Protein AF-A0A9E3U8G2-F1 (afdb_monomer_lite)

Secondary structure (DSSP, 8-state):
----SHHHHHHHHHHTTS---HHHHHHHHHHHHHHHHHHHHHHHTGGGS-HHHHHHHHHHHHHHHHHHHHHHHHHHHH--HHHHHHHHHHHHHHHHHHHHHHHHHH-

Radius of gyration: 14.94 Å; chains: 1; bounding box: 38×24×42 Å

Sequence (107 aa):
MRERSLADAISSAFVRGSLHDDDASSAVTRWLIADREFNAWCLTEAQSADDDAIVRILDAYGEDQQRIEDAWNAFRERRELAGLLACLERSIERMGEIRETWRALGD

Structure (mmCIF, N/CA/C/O backbone):
data_AF-A0A9E3U8G2-F1
#
_entry.id   AF-A0A9E3U8G2-F1
#
loop_
_atom_site.group_PDB
_atom_site.id
_atom_site.type_symbol
_atom_site.label_atom_id
_atom_site.label_alt_id
_atom_site.label_comp_id
_atom_site.label_asym_id
_atom_site.label_entity_id
_atom_site.label_seq_id
_atom_site.pdbx_PDB_ins_code
_atom_site.Cartn_x
_atom_site.Cartn_y
_atom_site.Cartn_z
_atom_site.occupancy
_atom_site.B_iso_or_equiv
_atom_site.auth_seq_id
_atom_site.auth_comp_id
_atom_site.auth_asym_id
_atom_site.auth_atom_id
_atom_site.pdbx_PDB_model_num
ATOM 1 N N . MET A 1 1 ? -17.265 15.326 2.380 1.00 43.75 1 MET A N 1
ATOM 2 C CA . MET A 1 1 ? -16.015 15.256 1.598 1.00 43.75 1 MET A CA 1
ATOM 3 C C . MET A 1 1 ? -15.910 13.815 1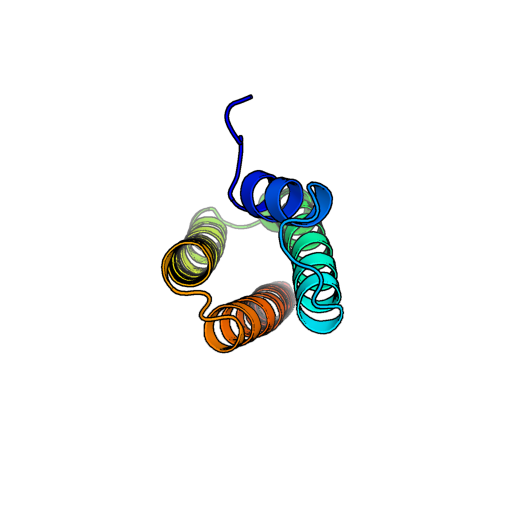.127 1.00 43.75 1 MET A C 1
ATOM 5 O O . MET A 1 1 ? -15.899 12.954 1.993 1.00 43.75 1 MET A O 1
ATOM 9 N N . ARG A 1 2 ? -16.025 13.534 -0.179 1.00 48.75 2 ARG A N 1
ATOM 10 C CA . ARG A 1 2 ? -15.820 12.166 -0.692 1.00 48.75 2 ARG A CA 1
ATOM 11 C C . ARG A 1 2 ? -14.319 11.879 -0.631 1.00 48.75 2 ARG A C 1
ATOM 13 O O . ARG A 1 2 ? -13.543 12.730 -1.064 1.00 48.75 2 ARG A O 1
ATOM 20 N N . GLU A 1 3 ? -13.940 10.760 -0.033 1.00 59.53 3 GLU A N 1
ATOM 21 C CA . GLU A 1 3 ? -12.555 10.276 -0.001 1.00 59.53 3 GLU A CA 1
ATOM 22 C C . GLU A 1 3 ? -12.118 9.992 -1.447 1.00 59.53 3 GLU A C 1
ATOM 24 O O . GLU A 1 3 ? -12.909 9.451 -2.223 1.00 59.53 3 GLU A O 1
ATOM 29 N N . ARG A 1 4 ? -10.931 10.467 -1.857 1.00 67.38 4 ARG A N 1
ATOM 30 C CA . ARG A 1 4 ? -10.474 10.381 -3.260 1.00 67.38 4 ARG A CA 1
ATOM 31 C C . ARG A 1 4 ? -9.627 9.136 -3.530 1.00 67.38 4 ARG A C 1
ATOM 33 O O . ARG A 1 4 ? -9.432 8.800 -4.692 1.00 67.38 4 ARG A O 1
ATOM 40 N N . SER A 1 5 ? -9.147 8.470 -2.482 1.00 80.12 5 SER A N 1
ATOM 41 C CA . SER A 1 5 ? -8.355 7.238 -2.530 1.00 80.12 5 SER A CA 1
ATOM 42 C C . SER A 1 5 ? -8.516 6.434 -1.232 1.00 80.12 5 SER A C 1
ATOM 44 O O . SER A 1 5 ? -8.975 6.967 -0.216 1.00 80.12 5 SER A O 1
ATOM 46 N N . LEU A 1 6 ? -8.098 5.164 -1.248 1.00 84.69 6 LEU A N 1
ATOM 47 C CA . LEU A 1 6 ? -8.026 4.318 -0.052 1.00 84.69 6 LEU A CA 1
ATOM 48 C C . LEU A 1 6 ? -7.121 4.938 1.026 1.00 84.69 6 LEU A C 1
ATOM 50 O O . LEU A 1 6 ? -7.484 4.972 2.201 1.00 84.69 6 LEU A O 1
ATOM 54 N N . ALA A 1 7 ? -5.989 5.516 0.617 1.00 85.75 7 ALA A N 1
ATOM 55 C CA . ALA A 1 7 ? -5.079 6.233 1.504 1.00 85.75 7 ALA A CA 1
ATOM 56 C C . ALA A 1 7 ? -5.755 7.426 2.206 1.00 85.75 7 ALA A C 1
ATOM 58 O O . ALA A 1 7 ? -5.587 7.603 3.414 1.00 85.75 7 ALA A O 1
ATOM 59 N N . ASP A 1 8 ? -6.576 8.205 1.490 1.00 85.88 8 ASP A N 1
ATOM 60 C CA . ASP A 1 8 ? -7.352 9.302 2.084 1.00 85.88 8 ASP A CA 1
ATOM 61 C C . ASP A 1 8 ? -8.392 8.786 3.089 1.00 85.88 8 ASP A C 1
ATOM 63 O O . ASP A 1 8 ? -8.589 9.398 4.144 1.00 85.88 8 ASP A O 1
ATOM 67 N N . ALA A 1 9 ? -9.052 7.666 2.774 1.00 83.56 9 ALA A N 1
ATOM 68 C CA . ALA A 1 9 ? -10.060 7.051 3.634 1.00 83.56 9 ALA A CA 1
ATOM 69 C C . ALA A 1 9 ? -9.458 6.549 4.952 1.00 83.56 9 ALA A C 1
ATOM 71 O O . ALA A 1 9 ? -9.950 6.876 6.037 1.00 83.56 9 ALA A O 1
ATOM 72 N N . ILE A 1 10 ? -8.348 5.812 4.863 1.00 83.75 10 ILE A N 1
ATOM 73 C CA . ILE A 1 10 ? -7.610 5.316 6.027 1.00 83.75 10 ILE A CA 1
ATOM 74 C C . ILE A 1 10 ? -7.073 6.505 6.838 1.00 83.75 10 ILE A C 1
ATOM 76 O O . ILE A 1 10 ? -7.326 6.603 8.039 1.00 83.75 10 ILE A O 1
ATOM 80 N N . SER A 1 11 ? -6.416 7.469 6.187 1.00 82.12 11 SER A N 1
ATOM 81 C CA . SER A 1 11 ? -5.856 8.650 6.853 1.00 82.12 11 SER A CA 1
ATOM 82 C C . SER A 1 11 ? -6.924 9.469 7.589 1.00 82.12 11 SER A C 1
ATOM 84 O O . SER A 1 11 ? -6.753 9.804 8.764 1.00 82.12 11 SER A O 1
ATOM 86 N N . SER A 1 12 ? -8.079 9.740 6.964 1.00 81.38 12 SER A N 1
ATOM 87 C CA . SER A 1 12 ? -9.145 10.518 7.611 1.00 81.38 12 SER A CA 1
ATOM 88 C C . SER A 1 12 ? -9.710 9.818 8.846 1.00 81.38 12 SER A C 1
ATOM 90 O O . SER A 1 12 ? -10.007 10.475 9.847 1.00 81.38 12 SER A O 1
ATOM 92 N N . ALA A 1 13 ? -9.844 8.494 8.801 1.00 75.81 13 ALA A N 1
ATOM 93 C CA . ALA A 1 13 ? -10.369 7.720 9.915 1.00 75.81 13 ALA A CA 1
ATOM 94 C C . ALA A 1 13 ? -9.418 7.676 11.124 1.00 75.81 13 ALA A C 1
ATOM 96 O O . ALA A 1 13 ? -9.900 7.731 12.261 1.00 75.81 13 ALA A O 1
ATOM 97 N N . PHE A 1 14 ? -8.101 7.651 10.891 1.00 72.81 14 PHE A N 1
ATOM 98 C CA . PHE A 1 14 ? -7.084 7.740 11.945 1.00 72.81 14 PHE A CA 1
ATOM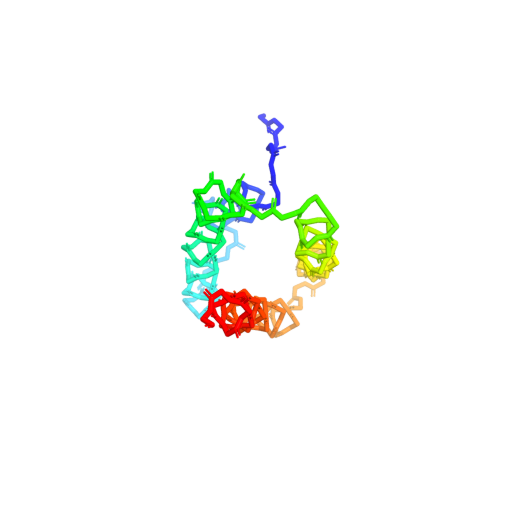 99 C C . PHE A 1 14 ? -6.949 9.164 12.509 1.00 72.81 14 PHE A C 1
ATOM 101 O O . PHE A 1 14 ? -6.956 9.345 13.724 1.00 72.81 14 PHE A O 1
ATOM 108 N N . VAL A 1 15 ? -6.946 10.199 11.657 1.00 68.38 15 VAL A N 1
ATOM 109 C CA . VAL A 1 15 ? -6.861 11.611 12.091 1.00 68.38 15 VAL A CA 1
ATOM 110 C C . VAL A 1 15 ? -8.076 12.045 12.922 1.00 68.38 15 VAL A C 1
ATOM 112 O O . VAL A 1 15 ? -7.948 12.871 13.824 1.00 68.38 15 VAL A O 1
ATOM 115 N N . ARG A 1 16 ? -9.267 11.491 12.662 1.00 63.81 16 ARG A N 1
ATOM 116 C CA . ARG A 1 16 ? -10.499 11.823 13.407 1.00 63.81 16 ARG A CA 1
ATOM 117 C C . ARG A 1 16 ? -10.605 11.171 14.794 1.00 63.81 16 ARG A C 1
ATOM 119 O O . ARG A 1 16 ? -11.631 11.349 15.445 1.00 63.81 16 ARG A O 1
ATOM 126 N N . GLY A 1 17 ? -9.586 10.441 15.257 1.00 55.47 17 GLY A N 1
ATOM 127 C CA . GLY A 1 17 ? -9.564 9.866 16.609 1.00 55.47 17 GLY A CA 1
ATOM 128 C C . GLY A 1 17 ? -10.454 8.631 16.784 1.00 55.47 17 GLY A C 1
ATOM 129 O O . GLY A 1 17 ? -10.819 8.283 17.899 1.00 55.47 17 GLY A O 1
ATOM 130 N N . SER A 1 18 ? -10.813 7.947 15.694 1.00 56.38 18 SER A N 1
ATOM 131 C CA . SER A 1 18 ? -11.655 6.733 15.721 1.00 56.38 18 SER A CA 1
ATOM 132 C C . SER A 1 18 ? -10.908 5.473 16.198 1.00 56.38 18 SER A C 1
ATOM 134 O O . SER A 1 18 ? -11.491 4.384 16.238 1.00 56.38 18 SER A O 1
ATOM 136 N N . LEU A 1 19 ? -9.614 5.624 16.486 1.00 59.25 19 LEU A N 1
ATOM 137 C CA . LEU A 1 19 ? -8.613 4.600 16.758 1.00 59.25 19 LEU A CA 1
ATOM 138 C C . LEU A 1 19 ? -7.559 5.219 17.684 1.00 59.25 19 LEU A C 1
ATOM 140 O O . LEU A 1 19 ? -6.829 6.113 17.272 1.00 59.25 19 LEU A O 1
ATOM 144 N N . HIS A 1 20 ? -7.513 4.769 18.937 1.00 63.12 20 HIS A N 1
ATOM 145 C CA . HIS A 1 20 ? -6.531 5.191 19.948 1.00 63.12 20 HIS A CA 1
ATOM 146 C C . HIS A 1 20 ? -5.425 4.143 20.139 1.00 63.12 20 HIS A C 1
ATOM 148 O O . HIS A 1 20 ? -4.861 4.021 21.220 1.00 63.12 20 HIS A O 1
ATOM 154 N N . ASP A 1 21 ? -5.180 3.337 19.110 1.00 71.06 21 ASP A N 1
ATOM 155 C CA . ASP A 1 21 ? -4.183 2.277 19.142 1.00 71.06 21 ASP A CA 1
ATOM 156 C C . ASP A 1 21 ? -2.888 2.797 18.497 1.00 71.06 21 ASP A C 1
ATOM 158 O O . ASP A 1 21 ? -2.867 3.173 17.315 1.00 71.06 21 ASP A O 1
ATOM 162 N N . ASP A 1 22 ? -1.833 2.894 19.308 1.00 77.19 22 ASP A N 1
ATOM 163 C CA . ASP A 1 22 ? -0.535 3.444 18.910 1.00 77.19 22 ASP A CA 1
ATOM 164 C C . ASP A 1 22 ? 0.148 2.563 17.849 1.00 77.19 22 ASP A C 1
ATOM 166 O O . ASP A 1 22 ? 0.757 3.084 16.906 1.00 77.19 22 ASP A O 1
ATOM 170 N N . ASP A 1 23 ? -0.024 1.240 17.933 1.00 75.50 23 ASP A N 1
ATOM 171 C CA . ASP A 1 23 ? 0.549 0.286 16.982 1.00 75.50 23 ASP A CA 1
ATOM 172 C C . ASP A 1 23 ? -0.161 0.387 15.628 1.00 75.50 23 ASP A C 1
ATOM 174 O O . ASP A 1 23 ? 0.489 0.461 14.578 1.00 75.50 23 ASP A O 1
ATOM 178 N N . ALA A 1 24 ? -1.492 0.506 15.646 1.00 78.12 24 ALA A N 1
ATOM 179 C CA . ALA A 1 24 ? -2.296 0.764 14.453 1.00 78.12 24 ALA A CA 1
ATOM 180 C C . ALA A 1 24 ? -1.905 2.070 13.760 1.00 78.12 24 ALA A C 1
ATOM 182 O O . ALA A 1 24 ? -1.730 2.112 12.539 1.00 78.12 24 ALA A O 1
ATOM 183 N N . SER A 1 25 ? -1.735 3.133 14.544 1.00 81.62 25 SER A N 1
ATOM 184 C CA . SER A 1 25 ? -1.380 4.456 14.030 1.00 81.62 25 SER A CA 1
ATOM 185 C C . SER A 1 25 ? 0.018 4.452 13.409 1.00 81.62 25 SER A C 1
ATOM 187 O O . SER A 1 25 ? 0.231 5.024 12.336 1.00 81.62 25 SER A O 1
ATOM 189 N N . SER A 1 26 ? 0.962 3.754 14.044 1.00 86.00 26 SER A N 1
ATOM 190 C CA . SER A 1 26 ? 2.318 3.562 13.531 1.00 86.00 26 SER A CA 1
ATOM 191 C C . SER A 1 26 ? 2.337 2.764 12.225 1.00 86.00 26 SER A C 1
ATOM 193 O O . SER A 1 26 ? 2.991 3.175 11.264 1.00 86.00 26 SER A O 1
ATOM 195 N N . ALA A 1 27 ? 1.616 1.641 12.153 1.00 87.50 27 ALA A N 1
ATOM 196 C CA . ALA A 1 27 ? 1.556 0.807 10.952 1.00 87.50 27 ALA A CA 1
ATOM 197 C C . ALA A 1 27 ? 0.929 1.549 9.764 1.00 87.50 27 ALA A C 1
ATOM 199 O O . ALA A 1 27 ? 1.495 1.557 8.671 1.00 87.50 27 ALA A O 1
ATOM 200 N N . VAL A 1 28 ? -0.183 2.255 9.989 1.00 88.62 28 VAL A N 1
ATOM 201 C CA . VAL A 1 28 ? -0.828 3.070 8.950 1.00 88.62 28 VAL A CA 1
ATOM 202 C C . VAL A 1 28 ? 0.067 4.206 8.481 1.00 88.62 28 VAL A C 1
ATOM 204 O O . VAL A 1 28 ? 0.170 4.441 7.281 1.00 88.62 28 VAL A O 1
ATOM 207 N N . THR A 1 29 ? 0.757 4.887 9.396 1.00 89.69 29 THR A N 1
ATOM 208 C CA . THR A 1 29 ? 1.686 5.962 9.022 1.00 89.69 29 THR A CA 1
ATOM 209 C C . THR A 1 29 ? 2.823 5.432 8.151 1.00 89.69 29 THR A C 1
ATOM 211 O O . THR A 1 29 ? 3.126 6.025 7.117 1.00 89.69 29 THR A O 1
ATOM 214 N N . ARG A 1 30 ? 3.423 4.294 8.529 1.00 92.06 30 ARG A N 1
ATOM 215 C CA . A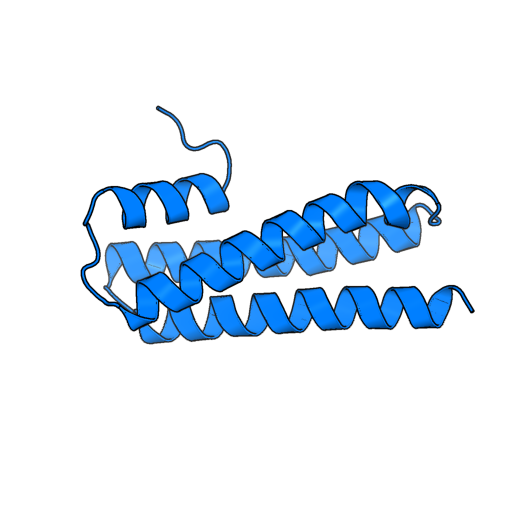RG A 1 30 ? 4.465 3.628 7.733 1.00 92.06 30 ARG A CA 1
ATOM 216 C C . ARG A 1 30 ? 3.956 3.258 6.342 1.00 92.06 30 ARG A C 1
ATOM 218 O O . ARG A 1 30 ? 4.631 3.543 5.356 1.00 92.06 30 ARG A O 1
ATOM 225 N N . TRP A 1 31 ? 2.756 2.690 6.264 1.00 94.25 31 TRP A N 1
ATOM 226 C CA . TRP A 1 31 ? 2.151 2.313 4.993 1.00 94.25 31 TRP A CA 1
ATOM 227 C C . TRP A 1 31 ? 1.858 3.523 4.099 1.00 94.25 31 TRP A C 1
ATOM 229 O O . TRP A 1 31 ? 2.249 3.513 2.939 1.00 94.25 31 TRP A O 1
ATOM 239 N N . LEU A 1 32 ? 1.275 4.604 4.631 1.00 91.88 32 LEU A N 1
ATOM 240 C CA . LEU A 1 32 ? 0.999 5.831 3.866 1.00 91.88 32 LEU A CA 1
ATOM 241 C C . LEU A 1 32 ? 2.272 6.463 3.283 1.00 91.88 32 LEU A C 1
ATOM 243 O O . LEU A 1 32 ? 2.246 7.022 2.186 1.00 91.88 32 LEU A O 1
ATOM 247 N N . ILE A 1 33 ? 3.385 6.397 4.019 1.00 92.38 33 ILE A N 1
ATOM 248 C CA . ILE A 1 33 ? 4.689 6.858 3.530 1.00 92.38 33 ILE A CA 1
ATOM 249 C C . ILE A 1 33 ? 5.159 5.960 2.382 1.00 92.38 33 ILE A C 1
ATOM 251 O O . ILE A 1 33 ? 5.462 6.476 1.307 1.00 92.38 33 ILE A O 1
ATOM 255 N N . ALA A 1 34 ? 5.163 4.639 2.582 1.00 93.25 34 ALA A N 1
ATOM 256 C CA . ALA A 1 34 ? 5.591 3.677 1.568 1.00 93.25 34 ALA A CA 1
ATOM 257 C C . ALA A 1 34 ? 4.752 3.774 0.283 1.00 93.25 34 ALA A C 1
ATOM 259 O O . ALA A 1 34 ? 5.315 3.837 -0.807 1.00 93.25 34 ALA A O 1
ATOM 260 N N . ASP A 1 35 ? 3.428 3.874 0.414 1.00 92.44 35 ASP A N 1
ATOM 261 C CA . ASP A 1 35 ? 2.475 4.032 -0.686 1.00 92.44 35 ASP A CA 1
ATOM 262 C C . ASP A 1 35 ? 2.754 5.298 -1.504 1.00 92.44 35 ASP A C 1
ATOM 264 O O . ASP A 1 35 ? 2.875 5.263 -2.732 1.00 92.44 35 ASP A O 1
ATOM 268 N N . ARG A 1 36 ? 2.951 6.431 -0.821 1.00 91.69 36 ARG A N 1
ATOM 269 C CA . ARG A 1 36 ? 3.285 7.698 -1.477 1.00 91.69 36 ARG A CA 1
ATOM 270 C C . ARG A 1 36 ? 4.617 7.621 -2.212 1.00 91.69 36 ARG A C 1
ATOM 272 O O . ARG A 1 36 ? 4.727 8.119 -3.333 1.00 91.69 36 ARG A O 1
ATOM 279 N N . GLU A 1 37 ? 5.637 7.052 -1.580 1.00 92.25 37 GLU A N 1
ATOM 280 C CA . GLU A 1 37 ? 6.939 6.882 -2.215 1.00 92.25 37 GLU A CA 1
ATOM 281 C C . GLU A 1 37 ? 6.839 5.941 -3.417 1.00 92.25 37 GLU A C 1
ATOM 283 O O . GLU A 1 37 ? 7.483 6.182 -4.440 1.00 92.25 37 GLU A O 1
ATOM 288 N N . PHE A 1 38 ? 6.078 4.850 -3.308 1.00 90.31 38 PHE A N 1
ATOM 289 C CA . PHE A 1 38 ? 5.894 3.881 -4.385 1.00 90.31 38 PHE A CA 1
ATOM 290 C C . PHE A 1 38 ? 5.217 4.534 -5.584 1.00 90.31 38 PHE A C 1
ATOM 292 O O . PHE A 1 38 ? 5.747 4.469 -6.689 1.00 90.31 38 PHE A O 1
ATOM 299 N N . ASN A 1 39 ? 4.142 5.284 -5.346 1.00 88.25 39 ASN A N 1
ATOM 300 C CA . ASN A 1 39 ? 3.466 6.064 -6.375 1.00 88.25 39 ASN A CA 1
ATOM 301 C C . ASN A 1 39 ? 4.394 7.095 -7.036 1.00 88.25 39 ASN A C 1
ATOM 303 O O . ASN A 1 39 ? 4.393 7.229 -8.258 1.00 88.25 39 ASN A O 1
ATOM 307 N N . ALA A 1 40 ? 5.230 7.793 -6.259 1.00 89.19 40 ALA A N 1
ATOM 308 C CA . ALA A 1 40 ? 6.222 8.713 -6.815 1.00 89.19 40 ALA A CA 1
ATOM 309 C C . ALA A 1 40 ? 7.246 7.987 -7.703 1.00 89.19 40 ALA A C 1
ATOM 311 O O . ALA A 1 40 ? 7.546 8.461 -8.793 1.00 89.19 40 ALA A O 1
ATOM 312 N N . TRP A 1 41 ? 7.730 6.826 -7.262 1.00 88.38 41 TRP A N 1
ATOM 313 C CA . TRP A 1 41 ? 8.656 5.993 -8.027 1.00 88.38 41 TRP A CA 1
ATOM 314 C C . TRP A 1 41 ? 8.034 5.467 -9.329 1.00 88.38 41 TRP A C 1
ATOM 316 O O . TRP A 1 41 ? 8.662 5.581 -10.378 1.00 88.38 41 TRP A O 1
ATOM 326 N N . CYS A 1 42 ? 6.791 4.972 -9.305 1.00 83.88 42 CYS A N 1
ATOM 327 C CA . CYS A 1 42 ? 6.070 4.569 -10.517 1.00 83.88 42 CYS A CA 1
ATOM 328 C C . CYS A 1 42 ? 5.964 5.732 -11.513 1.00 83.88 42 CYS A C 1
ATOM 330 O O . CYS A 1 42 ? 6.157 5.554 -12.711 1.00 83.88 42 CYS A O 1
ATOM 332 N N . LEU A 1 43 ? 5.705 6.948 -11.023 1.00 82.56 43 LEU A N 1
ATOM 333 C CA . LEU A 1 43 ? 5.634 8.132 -11.873 1.00 82.56 43 LEU A CA 1
ATOM 334 C C . LEU A 1 43 ? 6.989 8.557 -12.449 1.00 82.56 43 LEU A C 1
ATOM 336 O O . LEU A 1 43 ? 6.983 9.238 -13.463 1.00 82.56 43 LEU A O 1
ATOM 340 N N . THR A 1 44 ? 8.126 8.224 -11.839 1.00 82.31 44 THR A N 1
ATOM 341 C CA . THR A 1 44 ? 9.445 8.667 -12.327 1.00 82.31 44 THR A CA 1
ATOM 342 C C . THR A 1 44 ? 10.186 7.594 -13.113 1.00 82.31 44 THR A C 1
ATOM 344 O O . THR A 1 44 ? 10.719 7.883 -14.178 1.00 82.31 44 THR A O 1
ATOM 347 N N . GLU A 1 45 ? 10.222 6.367 -12.599 1.00 73.06 45 GLU A N 1
ATOM 348 C CA . GLU A 1 45 ? 11.061 5.279 -13.114 1.00 73.06 45 GLU A CA 1
ATOM 349 C C . GLU A 1 45 ? 10.286 4.329 -14.026 1.00 73.06 45 GLU A C 1
ATOM 351 O O . GLU A 1 45 ? 10.846 3.811 -14.983 1.00 73.06 45 GLU A O 1
ATOM 356 N N . ALA A 1 46 ? 8.987 4.119 -13.786 1.00 63.34 46 ALA A N 1
ATOM 357 C CA . ALA A 1 46 ? 8.197 3.270 -14.676 1.00 63.34 46 ALA A CA 1
ATOM 358 C C . ALA A 1 46 ? 7.825 3.989 -15.987 1.00 63.34 46 ALA A C 1
ATOM 360 O O . ALA A 1 46 ? 7.395 3.340 -16.923 1.00 63.34 46 ALA A O 1
ATOM 361 N N . GLN A 1 47 ? 8.020 5.308 -16.119 1.00 64.50 47 GLN A N 1
ATOM 362 C CA . GLN A 1 47 ? 7.769 6.009 -17.392 1.00 64.50 47 GLN A CA 1
ATOM 363 C C . GLN A 1 47 ? 8.767 5.655 -18.504 1.00 64.50 47 GLN A C 1
ATOM 365 O O . GLN A 1 47 ? 8.476 5.878 -19.676 1.00 64.50 47 GLN A O 1
ATOM 370 N N . SER A 1 48 ? 9.952 5.153 -18.153 1.00 68.06 48 SER A N 1
ATOM 371 C CA . SER A 1 48 ? 10.970 4.707 -19.114 1.00 68.06 48 SER A CA 1
ATOM 372 C C . SER A 1 48 ? 10.868 3.213 -19.442 1.00 68.06 48 SER A C 1
ATOM 374 O O . SER A 1 48 ? 11.659 2.705 -20.237 1.00 68.06 48 SER A O 1
ATOM 376 N N . ALA A 1 49 ? 9.906 2.520 -18.832 1.00 68.19 49 ALA A N 1
ATOM 377 C CA . ALA A 1 49 ? 9.617 1.111 -19.031 1.00 68.19 49 ALA A CA 1
ATOM 378 C C . ALA A 1 49 ? 8.907 0.835 -20.362 1.00 68.19 49 ALA A C 1
ATOM 380 O O . ALA A 1 49 ? 8.249 1.705 -20.928 1.00 68.19 49 ALA A O 1
ATOM 381 N N . ASP A 1 50 ? 8.973 -0.418 -20.809 1.00 79.38 50 ASP A N 1
ATOM 382 C CA . ASP A 1 50 ? 8.005 -0.951 -21.767 1.00 79.38 50 ASP A CA 1
ATOM 383 C C . ASP A 1 50 ? 6.599 -1.020 -21.131 1.00 79.38 50 ASP A C 1
ATOM 385 O O . ASP A 1 50 ? 6.459 -1.311 -19.938 1.00 79.38 50 ASP A O 1
ATOM 389 N N . ASP A 1 51 ? 5.568 -0.769 -21.941 1.00 76.69 51 ASP A N 1
ATOM 390 C CA . ASP A 1 51 ? 4.166 -0.727 -21.517 1.00 76.69 51 ASP A CA 1
ATOM 391 C C . ASP A 1 51 ? 3.734 -2.026 -20.808 1.00 76.69 51 ASP A C 1
ATOM 393 O O . ASP A 1 51 ? 3.030 -1.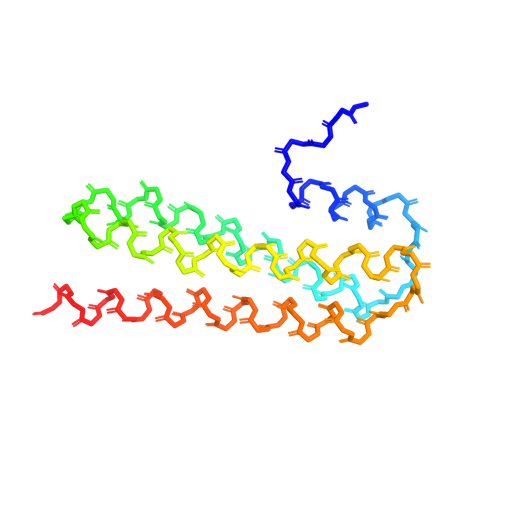965 -19.795 1.00 76.69 51 ASP A O 1
ATOM 397 N N . ASP A 1 52 ? 4.191 -3.201 -21.265 1.00 80.50 52 ASP A N 1
ATOM 398 C CA . ASP A 1 52 ? 3.836 -4.488 -20.646 1.00 80.50 52 ASP A CA 1
ATOM 399 C C . ASP A 1 52 ? 4.405 -4.616 -19.225 1.00 80.50 52 ASP A C 1
ATOM 401 O O . ASP A 1 52 ? 3.768 -5.183 -18.326 1.00 80.50 52 ASP A O 1
ATOM 405 N N . ALA A 1 53 ? 5.604 -4.083 -18.991 1.00 76.69 53 ALA A N 1
ATOM 406 C CA . ALA A 1 53 ? 6.225 -4.090 -17.677 1.00 76.69 53 ALA A CA 1
ATOM 407 C C . ALA A 1 53 ? 5.519 -3.132 -16.698 1.00 76.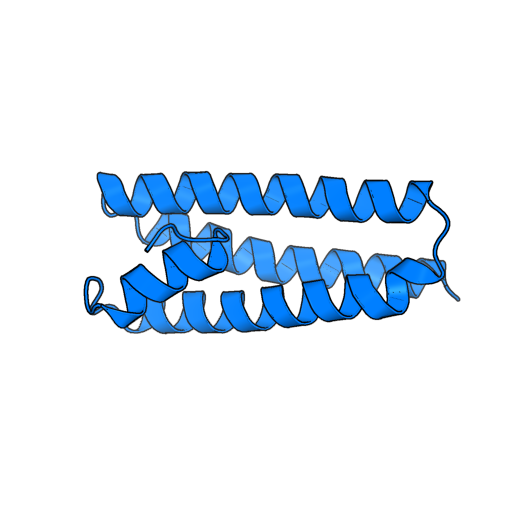69 53 ALA A C 1
ATOM 409 O O . ALA A 1 53 ? 5.319 -3.492 -15.533 1.00 76.69 53 ALA A O 1
ATOM 410 N N . ILE A 1 54 ? 5.057 -1.968 -17.175 1.00 77.75 54 ILE A N 1
ATOM 411 C CA . ILE A 1 54 ? 4.234 -1.035 -16.384 1.00 77.75 54 ILE A CA 1
ATOM 412 C C . ILE A 1 54 ? 2.918 -1.698 -15.982 1.00 77.75 54 ILE A C 1
ATOM 414 O O . ILE A 1 54 ? 2.544 -1.656 -14.809 1.00 77.75 54 ILE A O 1
ATOM 418 N N . VAL A 1 55 ? 2.227 -2.339 -16.930 1.00 82.19 55 VAL A N 1
ATOM 419 C CA . VAL A 1 55 ? 0.937 -2.998 -16.671 1.00 82.19 55 VAL A CA 1
ATOM 420 C C . VAL A 1 55 ? 1.077 -4.059 -15.583 1.00 82.19 55 VAL A C 1
ATOM 422 O O . VAL A 1 55 ? 0.290 -4.067 -14.642 1.00 82.19 55 VAL A O 1
ATOM 425 N N . ARG A 1 56 ? 2.123 -4.894 -15.625 1.00 82.06 56 ARG A N 1
ATOM 426 C CA . ARG A 1 56 ? 2.354 -5.913 -14.583 1.00 82.06 56 ARG A CA 1
ATOM 427 C C . ARG A 1 56 ? 2.579 -5.315 -13.196 1.00 82.06 56 ARG A C 1
ATOM 429 O O . ARG A 1 56 ? 2.109 -5.882 -12.211 1.00 82.06 56 ARG A O 1
ATOM 436 N N . ILE A 1 57 ? 3.297 -4.195 -13.112 1.00 82.25 57 ILE A N 1
ATOM 437 C CA . ILE A 1 57 ? 3.523 -3.484 -11.846 1.00 82.25 57 ILE A CA 1
ATOM 438 C C . ILE A 1 57 ? 2.202 -2.940 -11.304 1.00 82.25 57 ILE A C 1
ATOM 440 O O . ILE A 1 57 ? 1.895 -3.131 -10.126 1.00 82.25 57 ILE A O 1
ATOM 444 N N . LEU A 1 58 ? 1.417 -2.287 -12.163 1.00 82.38 58 LEU A N 1
ATOM 445 C CA . LEU A 1 58 ? 0.138 -1.697 -11.780 1.00 82.38 58 LEU A CA 1
ATOM 446 C C . LEU A 1 58 ? -0.892 -2.760 -11.390 1.00 82.38 58 LEU A C 1
ATOM 448 O O . LEU A 1 58 ? -1.600 -2.555 -10.409 1.00 82.38 58 LEU A O 1
ATOM 452 N N . ASP A 1 59 ? -0.930 -3.903 -12.075 1.00 85.88 59 ASP A N 1
ATOM 453 C CA . ASP A 1 59 ? -1.799 -5.029 -11.718 1.00 85.88 59 ASP A CA 1
ATOM 454 C C . ASP A 1 59 ? -1.410 -5.613 -10.354 1.00 85.88 59 ASP A C 1
ATOM 456 O O . ASP A 1 59 ? -2.254 -5.751 -9.466 1.00 85.88 59 ASP A O 1
ATOM 460 N N . ALA A 1 60 ? -0.120 -5.898 -10.140 1.00 81.69 60 ALA A N 1
ATOM 461 C CA . ALA A 1 60 ? 0.363 -6.461 -8.880 1.00 81.69 60 ALA A CA 1
ATOM 462 C C . ALA A 1 60 ? 0.124 -5.527 -7.683 1.00 81.69 60 ALA A C 1
ATOM 464 O O . ALA A 1 60 ? -0.150 -6.007 -6.579 1.00 81.69 60 ALA A O 1
ATOM 465 N N . TYR A 1 61 ? 0.233 -4.215 -7.898 1.00 86.62 61 TYR A N 1
ATOM 466 C CA . TYR A 1 61 ? -0.071 -3.195 -6.898 1.00 86.62 61 TYR A CA 1
ATOM 467 C C . TYR A 1 61 ? -1.584 -3.004 -6.711 1.00 86.62 61 TYR A C 1
ATOM 469 O O . TYR A 1 61 ? -2.047 -2.880 -5.581 1.00 86.62 61 TYR A O 1
ATOM 477 N N . GLY A 1 62 ? -2.379 -3.057 -7.781 1.00 86.19 62 GLY A N 1
ATOM 478 C CA . GLY A 1 62 ? -3.840 -2.981 -7.720 1.00 86.19 62 GLY A CA 1
ATOM 479 C C . GLY A 1 62 ? -4.463 -4.131 -6.923 1.00 86.19 62 GLY A C 1
ATOM 480 O O . GLY A 1 62 ? -5.329 -3.898 -6.079 1.00 86.19 62 GLY A O 1
ATOM 481 N N . GLU A 1 63 ? -3.976 -5.361 -7.113 1.00 86.06 63 GLU A N 1
ATOM 482 C CA . GLU A 1 63 ? -4.377 -6.511 -6.288 1.00 86.06 63 GLU A CA 1
ATOM 483 C C . GLU A 1 63 ? -4.083 -6.296 -4.799 1.00 86.06 63 GLU A C 1
ATOM 485 O O . GLU A 1 63 ? -4.844 -6.731 -3.932 1.00 86.06 63 GLU A O 1
ATOM 490 N N . ASP A 1 64 ? -2.958 -5.653 -4.496 1.00 88.56 64 ASP A N 1
ATOM 491 C CA . ASP A 1 64 ? -2.542 -5.375 -3.129 1.00 88.56 64 ASP A CA 1
ATOM 492 C C . ASP A 1 64 ? -3.431 -4.302 -2.482 1.00 88.56 64 ASP A C 1
ATOM 494 O O . ASP A 1 64 ? -3.932 -4.500 -1.376 1.00 88.56 64 ASP A O 1
ATOM 498 N N . GLN A 1 65 ? -3.753 -3.235 -3.221 1.00 88.31 65 GLN A N 1
ATOM 499 C CA . GLN A 1 65 ? -4.699 -2.202 -2.787 1.00 88.31 65 GLN A CA 1
ATOM 500 C C . GLN A 1 65 ? -6.092 -2.776 -2.499 1.00 88.31 65 GLN A C 1
ATOM 502 O O . GLN A 1 65 ? -6.694 -2.425 -1.483 1.00 88.31 65 GLN A O 1
ATOM 507 N N . GLN A 1 66 ? -6.581 -3.713 -3.320 1.00 90.56 66 GLN A N 1
ATOM 508 C CA . GLN A 1 66 ? -7.868 -4.371 -3.067 1.00 90.56 66 GLN A CA 1
ATOM 509 C C . GLN A 1 66 ? -7.864 -5.151 -1.744 1.00 90.56 66 GLN A C 1
ATOM 511 O O . GLN A 1 66 ? -8.823 -5.080 -0.978 1.00 90.56 66 GLN A O 1
ATOM 516 N N . ARG A 1 67 ? -6.772 -5.861 -1.427 1.00 90.69 67 ARG A N 1
ATOM 517 C CA . ARG A 1 67 ? -6.651 -6.593 -0.151 1.00 90.69 67 ARG A CA 1
ATOM 518 C C . ARG A 1 67 ? -6.654 -5.654 1.050 1.00 90.69 67 ARG A C 1
ATOM 520 O O . ARG A 1 67 ? -7.222 -5.991 2.087 1.00 90.69 67 ARG A O 1
ATOM 527 N N . ILE A 1 68 ? -6.024 -4.489 0.922 1.00 92.06 68 ILE A N 1
ATOM 528 C CA . ILE A 1 68 ? -6.010 -3.474 1.980 1.00 92.06 68 ILE A CA 1
ATOM 529 C C . ILE A 1 68 ? -7.403 -2.881 2.151 1.00 92.06 68 ILE A C 1
ATOM 531 O O . ILE A 1 68 ? -7.832 -2.688 3.285 1.00 92.06 68 ILE A O 1
ATOM 535 N N . GLU A 1 69 ? -8.129 -2.634 1.061 1.00 91.31 69 GLU A N 1
ATOM 536 C CA . GLU A 1 69 ? -9.517 -2.175 1.123 1.00 91.31 69 GLU A CA 1
ATOM 537 C C . GLU A 1 69 ? -10.415 -3.197 1.837 1.00 91.31 69 GLU A C 1
ATOM 539 O O . GLU A 1 69 ? -11.175 -2.829 2.735 1.00 91.31 69 GLU A O 1
ATOM 544 N N . ASP A 1 70 ? -10.273 -4.486 1.526 1.00 91.81 70 ASP A N 1
ATOM 545 C CA . ASP A 1 70 ? -11.016 -5.559 2.194 1.00 91.81 70 ASP A CA 1
ATOM 546 C C . ASP A 1 70 ? -10.684 -5.630 3.693 1.00 91.81 70 ASP A C 1
ATOM 548 O O . ASP A 1 70 ? -11.582 -5.698 4.540 1.00 91.81 70 ASP A O 1
ATOM 552 N N . ALA A 1 71 ? -9.396 -5.559 4.045 1.00 91.31 71 ALA A N 1
ATOM 553 C CA . ALA A 1 71 ? -8.942 -5.554 5.434 1.00 91.31 71 ALA A CA 1
ATOM 554 C C . ALA A 1 71 ? -9.390 -4.292 6.186 1.00 91.31 71 ALA A C 1
ATOM 556 O O . ALA A 1 71 ? -9.742 -4.351 7.366 1.00 91.31 71 ALA A O 1
ATOM 557 N N . TRP A 1 72 ? -9.430 -3.150 5.501 1.00 89.81 72 TRP A N 1
ATOM 558 C CA . TRP A 1 72 ? -9.933 -1.891 6.032 1.00 89.81 72 TRP A CA 1
ATOM 559 C C . TRP A 1 72 ? -11.431 -1.962 6.323 1.00 89.81 72 TRP A C 1
ATOM 561 O O . TRP A 1 72 ? -11.871 -1.559 7.402 1.00 89.81 72 TRP A O 1
ATOM 571 N N . ASN A 1 73 ? -12.217 -2.527 5.407 1.00 89.06 73 ASN A N 1
ATOM 572 C CA . ASN A 1 73 ? -13.646 -2.744 5.608 1.00 89.06 73 ASN A CA 1
ATOM 573 C C . ASN A 1 73 ? -13.900 -3.715 6.772 1.00 89.06 73 ASN A C 1
ATOM 575 O O . ASN A 1 73 ? -14.673 -3.396 7.678 1.00 89.06 73 ASN A O 1
ATOM 579 N N . ALA A 1 74 ? -13.169 -4.832 6.832 1.00 89.31 74 ALA A N 1
ATOM 580 C CA . ALA A 1 74 ? -13.229 -5.772 7.952 1.00 89.31 74 ALA A CA 1
ATOM 581 C C . ALA A 1 74 ? -12.867 -5.109 9.290 1.00 89.31 74 ALA A C 1
ATOM 583 O O . ALA A 1 74 ? -13.540 -5.314 10.303 1.00 89.31 74 ALA A O 1
ATOM 584 N N . PHE A 1 75 ? -11.847 -4.251 9.305 1.00 87.06 75 PHE A N 1
ATOM 585 C CA . PHE A 1 75 ? -11.496 -3.469 10.480 1.00 87.06 75 PHE A CA 1
ATOM 586 C C . PHE A 1 75 ? -12.614 -2.489 10.876 1.00 87.06 75 PHE A C 1
ATOM 588 O O . PHE A 1 75 ? -12.974 -2.403 12.052 1.00 87.06 75 PHE A O 1
ATOM 595 N N . ARG A 1 76 ? -13.207 -1.764 9.923 1.00 84.88 76 ARG A N 1
ATOM 596 C CA . ARG A 1 76 ? -14.286 -0.804 10.204 1.00 84.88 76 ARG A CA 1
ATOM 597 C C . ARG A 1 76 ? -15.535 -1.472 10.767 1.00 84.88 76 ARG A C 1
ATOM 599 O O . ARG A 1 76 ? -16.147 -0.928 11.685 1.00 84.88 76 ARG A O 1
ATOM 606 N N . GLU A 1 77 ? -15.910 -2.618 10.214 1.00 87.94 77 GLU A N 1
ATOM 607 C CA . GLU A 1 77 ? -17.140 -3.328 10.564 1.00 87.94 77 GLU A CA 1
ATOM 608 C C . GLU A 1 77 ? -16.974 -4.204 11.807 1.00 87.94 77 GLU A C 1
ATOM 610 O O . GLU A 1 77 ? -17.845 -4.223 12.676 1.00 87.94 77 GLU A O 1
ATOM 615 N N . ARG A 1 78 ? -15.850 -4.921 11.904 1.00 86.44 78 ARG A N 1
ATOM 616 C CA . ARG A 1 78 ? -15.633 -5.991 12.891 1.00 86.44 78 ARG A CA 1
ATOM 617 C C . ARG A 1 78 ? -14.498 -5.709 13.873 1.00 86.44 78 ARG A C 1
ATOM 619 O O . ARG A 1 78 ? -14.284 -6.502 14.783 1.00 86.44 78 ARG A O 1
ATOM 626 N N . ARG A 1 79 ? -13.787 -4.583 13.723 1.00 83.38 79 ARG A N 1
ATOM 627 C CA . ARG A 1 79 ? -12.624 -4.194 14.549 1.00 83.38 79 ARG A CA 1
ATOM 628 C C . ARG A 1 79 ? -11.486 -5.219 14.523 1.00 83.38 79 ARG A C 1
ATOM 630 O O . ARG A 1 79 ? -10.729 -5.339 15.481 1.00 83.38 79 ARG A O 1
ATOM 637 N N . GLU A 1 80 ? -11.331 -5.923 13.403 1.00 86.19 80 GLU A N 1
ATOM 638 C CA . GLU A 1 80 ? -10.259 -6.900 13.167 1.00 86.19 80 GLU A CA 1
ATOM 639 C C . GLU A 1 80 ? -8.906 -6.215 12.903 1.00 86.19 80 GLU A C 1
ATOM 641 O O . GLU A 1 80 ? -8.395 -6.199 11.785 1.00 86.19 80 GLU A O 1
ATOM 646 N N . LEU A 1 81 ? -8.30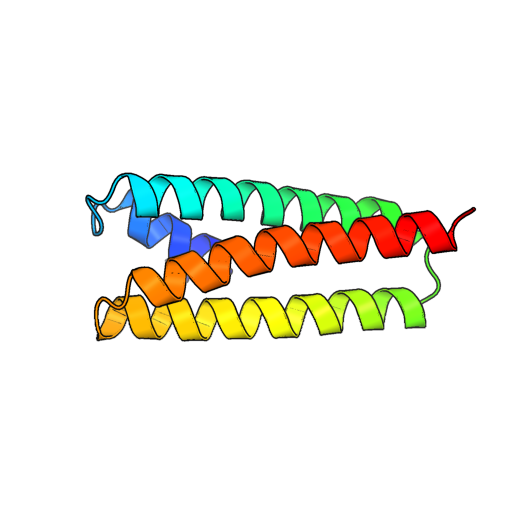9 -5.632 13.946 1.00 84.12 81 LEU A N 1
ATOM 647 C CA . LEU A 1 81 ? -7.067 -4.867 13.824 1.00 84.12 81 LEU A CA 1
ATOM 648 C C . LEU A 1 81 ? -5.885 -5.716 13.332 1.00 84.12 81 LEU A C 1
ATOM 650 O O . LEU A 1 81 ? -5.165 -5.290 12.436 1.00 84.12 81 LEU A O 1
ATOM 654 N N . ALA A 1 82 ? -5.713 -6.930 13.860 1.00 88.00 82 ALA A N 1
ATOM 655 C CA . ALA A 1 82 ? -4.601 -7.803 13.476 1.00 88.00 82 ALA A CA 1
ATOM 656 C C . ALA A 1 82 ? -4.583 -8.119 11.967 1.00 88.00 82 ALA A C 1
ATOM 658 O O . ALA A 1 82 ? -3.515 -8.176 11.362 1.00 88.00 82 ALA A O 1
ATOM 659 N N . GLY A 1 83 ? -5.762 -8.276 11.350 1.00 89.38 83 GLY A N 1
ATOM 660 C CA . GLY A 1 83 ? -5.881 -8.514 9.910 1.00 89.38 83 GLY A CA 1
ATOM 661 C C . GLY A 1 83 ? -5.460 -7.301 9.081 1.00 89.38 83 GLY A C 1
ATOM 662 O O . GLY A 1 83 ? -4.744 -7.453 8.092 1.00 89.38 83 GLY A O 1
ATOM 663 N N . LEU A 1 84 ? -5.843 -6.097 9.519 1.00 89.38 84 LEU A N 1
ATOM 664 C CA . LEU A 1 84 ? -5.413 -4.849 8.890 1.00 89.38 84 LEU A CA 1
ATOM 665 C C . LEU A 1 84 ? -3.897 -4.654 9.007 1.00 89.38 84 LEU A C 1
ATOM 667 O O . LEU A 1 84 ? -3.254 -4.386 7.999 1.00 89.38 84 LEU A O 1
ATOM 671 N N . LEU A 1 85 ? -3.322 -4.837 10.201 1.00 89.62 85 LEU A N 1
ATOM 672 C CA . LEU A 1 85 ? -1.877 -4.695 10.423 1.00 89.62 85 LEU A CA 1
ATOM 673 C C . LEU A 1 85 ? -1.072 -5.624 9.511 1.00 89.62 85 LEU A C 1
ATOM 675 O O . LEU A 1 85 ? -0.185 -5.163 8.797 1.00 89.62 85 LEU A O 1
ATOM 679 N N . ALA A 1 86 ? -1.442 -6.906 9.470 1.00 91.50 86 ALA A N 1
ATOM 680 C CA . ALA A 1 86 ? -0.774 -7.888 8.623 1.00 91.50 86 ALA A CA 1
ATOM 681 C C . ALA A 1 86 ? -0.877 -7.542 7.126 1.00 91.50 86 ALA A C 1
ATOM 683 O O . ALA A 1 86 ? 0.073 -7.760 6.376 1.00 91.50 86 ALA A O 1
ATOM 684 N N . CYS A 1 87 ? -2.009 -6.984 6.677 1.00 93.25 87 CYS A N 1
ATOM 685 C CA . CYS A 1 87 ? -2.157 -6.545 5.287 1.00 93.25 87 CYS A CA 1
ATOM 686 C C . CYS A 1 87 ? -1.289 -5.322 4.967 1.00 93.25 87 CYS A C 1
ATOM 688 O O . CYS A 1 87 ? -0.651 -5.298 3.919 1.00 93.25 87 CYS A O 1
ATOM 690 N N . LEU A 1 88 ? -1.232 -4.332 5.863 1.00 92.44 88 LEU A N 1
ATOM 691 C CA . LEU A 1 88 ? -0.413 -3.132 5.669 1.00 92.44 88 LEU A CA 1
ATOM 692 C C . LEU A 1 88 ? 1.083 -3.466 5.630 1.00 92.44 88 LEU A C 1
ATOM 694 O O . LEU A 1 88 ? 1.797 -2.956 4.772 1.00 92.44 88 LEU A O 1
ATOM 698 N N . GLU A 1 89 ? 1.559 -4.339 6.520 1.00 93.00 89 GLU A N 1
ATOM 699 C CA . GLU A 1 89 ? 2.964 -4.769 6.534 1.00 93.00 89 GLU A CA 1
ATOM 700 C C . GLU A 1 89 ? 3.335 -5.526 5.257 1.00 93.00 89 GLU A C 1
ATOM 702 O O . GLU A 1 89 ? 4.308 -5.172 4.591 1.00 93.00 89 GLU A O 1
ATOM 707 N N . ARG A 1 90 ? 2.501 -6.486 4.843 1.00 92.88 90 ARG A N 1
ATOM 708 C CA . ARG A 1 90 ? 2.703 -7.227 3.593 1.00 92.88 90 ARG A CA 1
ATOM 709 C C . ARG A 1 90 ? 2.709 -6.316 2.364 1.00 92.88 90 ARG A C 1
ATOM 711 O O . ARG A 1 90 ? 3.469 -6.553 1.428 1.00 92.88 90 ARG A O 1
ATOM 718 N N . SER A 1 91 ? 1.870 -5.282 2.364 1.00 94.00 91 SER A N 1
ATOM 719 C CA . SER A 1 91 ? 1.827 -4.292 1.289 1.00 94.00 91 SER A CA 1
ATOM 720 C C . SER A 1 91 ? 3.146 -3.529 1.164 1.00 94.00 91 SER A C 1
ATOM 722 O O . SER A 1 91 ? 3.685 -3.378 0.066 1.00 94.00 91 SER A O 1
ATOM 724 N N . ILE A 1 92 ? 3.721 -3.108 2.297 1.00 93.81 92 ILE A N 1
ATOM 725 C CA . ILE A 1 92 ? 5.031 -2.442 2.338 1.00 93.81 92 ILE A CA 1
ATOM 726 C C . ILE A 1 92 ? 6.123 -3.354 1.773 1.00 93.81 92 ILE A C 1
ATOM 728 O O . ILE A 1 92 ? 6.908 -2.914 0.930 1.00 93.81 92 ILE A O 1
ATOM 732 N N . GLU A 1 93 ? 6.162 -4.617 2.202 1.00 92.88 93 GLU A N 1
ATOM 733 C CA . GLU A 1 93 ? 7.127 -5.605 1.702 1.00 92.88 93 GLU A CA 1
ATOM 734 C C . GLU A 1 93 ? 7.003 -5.779 0.186 1.00 92.88 93 GLU A C 1
ATOM 736 O O . GLU A 1 93 ? 7.992 -5.671 -0.537 1.00 92.88 93 GLU A O 1
ATOM 741 N N . ARG A 1 94 ? 5.775 -5.940 -0.315 1.00 91.25 94 ARG A N 1
ATOM 742 C CA . ARG A 1 94 ? 5.508 -6.150 -1.740 1.00 91.25 94 ARG A CA 1
ATOM 743 C C . ARG A 1 94 ? 5.875 -4.941 -2.600 1.00 91.25 94 ARG A C 1
ATOM 745 O O . ARG A 1 94 ? 6.430 -5.112 -3.683 1.00 91.25 94 ARG A O 1
ATOM 752 N N . MET A 1 95 ? 5.638 -3.718 -2.119 1.00 92.50 95 MET A N 1
ATOM 753 C CA . MET A 1 95 ? 6.131 -2.498 -2.776 1.00 92.50 95 MET A CA 1
ATOM 754 C C . MET A 1 95 ? 7.667 -2.483 -2.870 1.00 92.50 95 MET A C 1
ATOM 756 O O . MET A 1 95 ? 8.221 -2.032 -3.877 1.00 92.50 95 MET A O 1
ATOM 760 N N . GLY A 1 96 ? 8.357 -2.998 -1.848 1.00 90.75 96 GLY A N 1
ATOM 761 C CA . GLY A 1 96 ? 9.805 -3.219 -1.863 1.00 90.75 96 GLY A CA 1
ATOM 762 C C . GLY A 1 96 ? 10.235 -4.244 -2.916 1.00 90.75 96 GLY A C 1
ATOM 763 O O . GLY A 1 96 ? 11.062 -3.927 -3.769 1.00 90.75 96 GLY A O 1
ATOM 764 N N . GLU A 1 97 ? 9.620 -5.429 -2.914 1.00 89.81 97 GLU A N 1
ATOM 765 C CA . GLU A 1 97 ? 9.910 -6.521 -3.859 1.00 89.81 97 GLU A CA 1
ATOM 766 C C . GLU A 1 97 ? 9.737 -6.092 -5.322 1.00 89.81 97 GLU A C 1
ATOM 768 O O . GLU A 1 97 ? 10.566 -6.414 -6.177 1.00 89.81 97 GLU A O 1
ATOM 773 N N . ILE A 1 98 ? 8.677 -5.332 -5.619 1.00 87.12 98 ILE A N 1
ATOM 774 C CA . ILE A 1 98 ? 8.419 -4.805 -6.964 1.00 87.12 98 ILE A CA 1
ATOM 775 C C . ILE A 1 98 ? 9.564 -3.885 -7.407 1.00 87.12 98 ILE A C 1
ATOM 777 O O . ILE A 1 98 ? 10.081 -4.025 -8.517 1.00 87.12 98 ILE A O 1
ATOM 781 N N . ARG A 1 99 ? 9.998 -2.968 -6.534 1.00 86.94 99 ARG A N 1
ATOM 782 C CA . ARG A 1 99 ? 11.103 -2.043 -6.830 1.00 86.94 99 ARG A CA 1
ATOM 783 C C . ARG A 1 99 ? 12.431 -2.765 -7.023 1.00 86.94 99 ARG A C 1
ATOM 785 O O . ARG A 1 99 ? 13.210 -2.382 -7.892 1.00 86.94 99 ARG A O 1
ATOM 792 N N . GLU A 1 100 ? 12.715 -3.776 -6.210 1.00 87.31 100 GLU A N 1
ATOM 793 C CA . GLU A 1 100 ? 13.942 -4.568 -6.330 1.00 87.31 100 GLU A CA 1
ATOM 794 C C . GLU A 1 100 ? 13.959 -5.384 -7.620 1.00 87.31 100 GLU A C 1
ATOM 796 O O . GLU A 1 100 ? 14.946 -5.349 -8.355 1.00 87.31 100 GLU A O 1
ATOM 801 N N . THR A 1 101 ? 12.841 -6.039 -7.938 1.00 83.06 101 THR A N 1
ATOM 802 C CA . THR A 1 101 ? 12.676 -6.783 -9.192 1.00 83.06 101 THR A CA 1
ATOM 803 C C . THR A 1 101 ? 12.874 -5.866 -10.395 1.00 83.06 101 THR A C 1
ATOM 805 O O . THR A 1 101 ? 13.564 -6.235 -11.338 1.00 83.06 101 THR A O 1
ATOM 808 N N . TRP A 1 102 ? 12.330 -4.646 -10.346 1.00 78.56 102 TRP A N 1
ATOM 809 C CA . TRP A 1 102 ? 12.517 -3.650 -11.399 1.00 78.56 102 TRP A CA 1
ATOM 810 C C . TRP A 1 102 ? 13.983 -3.264 -11.601 1.00 78.56 102 TRP A C 1
ATOM 812 O O . TRP A 1 102 ? 14.472 -3.272 -12.727 1.00 78.56 102 TRP A O 1
ATOM 822 N N . ARG A 1 103 ? 14.707 -2.962 -10.515 1.00 78.81 103 ARG A N 1
ATOM 823 C CA . ARG A 1 103 ? 16.138 -2.624 -10.594 1.00 78.81 103 ARG A CA 1
ATOM 824 C C . ARG A 1 103 ? 16.954 -3.756 -11.215 1.00 78.81 103 ARG A C 1
ATOM 826 O O . ARG A 1 103 ? 17.821 -3.483 -12.029 1.00 78.81 103 ARG A O 1
ATOM 833 N N . ALA A 1 104 ? 16.638 -5.007 -10.881 1.00 76.69 104 ALA A N 1
ATOM 834 C CA . ALA A 1 104 ? 17.321 -6.177 -11.429 1.00 76.69 104 ALA A CA 1
ATOM 835 C C . ALA A 1 104 ? 17.050 -6.426 -12.928 1.00 76.69 104 ALA A C 1
ATOM 837 O O . ALA A 1 104 ? 17.779 -7.195 -13.545 1.00 76.69 104 ALA A O 1
ATOM 838 N N . LEU A 1 105 ? 16.007 -5.818 -13.506 1.00 69.81 105 LEU A N 1
ATOM 839 C CA . LEU A 1 105 ? 15.691 -5.903 -14.939 1.00 69.81 105 LEU A CA 1
ATOM 840 C C . LEU A 1 105 ? 16.328 -4.771 -15.767 1.00 69.81 105 LEU A C 1
ATOM 842 O O . LEU A 1 105 ? 16.296 -4.840 -16.994 1.00 69.81 105 LEU A O 1
ATOM 846 N N . GLY A 1 106 ? 16.842 -3.724 -15.110 1.00 62.53 106 GLY A N 1
ATOM 847 C CA . GLY A 1 106 ? 17.428 -2.539 -15.746 1.00 62.53 106 GLY A CA 1
ATOM 848 C C . GLY A 1 106 ? 18.962 -2.523 -15.839 1.00 62.53 106 GLY A C 1
ATOM 849 O O . GLY A 1 106 ? 19.487 -1.626 -16.499 1.00 62.53 106 GLY A O 1
ATOM 850 N N . ASP A 1 107 ? 19.651 -3.481 -15.205 1.00 48.22 107 ASP A N 1
ATOM 851 C CA . ASP A 1 107 ? 21.097 -3.763 -15.339 1.00 48.22 107 ASP A CA 1
ATOM 852 C C . ASP A 1 107 ? 21.353 -4.885 -16.366 1.00 48.22 107 ASP A C 1
ATOM 854 O O . ASP A 1 107 ? 22.372 -4.807 -17.096 1.00 48.22 107 ASP A O 1
#

pLDDT: mean 82.07, std 11.07, range [43.75, 94.25]

Foldseek 3Di:
DDQPAPLSVLVVCVVVVVDPDPLLVVLSVVLSVLVVVLVVCCVPPVVPPDPVLNVVLCVLLVVLRVLLVVLVVCCVPPVPSVSNSVSSVVSSVVSVVSVVVVVVVVD